Protein AF-A0A645BDQ1-F1 (afdb_monomer_lite)

Structure (mmCIF, N/CA/C/O backbone):
data_AF-A0A645BDQ1-F1
#
_entry.id   AF-A0A645BDQ1-F1
#
loop_
_atom_site.group_PDB
_atom_site.id
_atom_site.type_symbol
_atom_site.label_atom_id
_atom_site.label_alt_id
_atom_site.label_comp_id
_atom_site.label_asym_id
_atom_site.label_entity_id
_atom_site.label_seq_id
_atom_site.pdbx_PDB_ins_code
_atom_site.Cartn_x
_atom_site.Cartn_y
_atom_site.Cartn_z
_atom_site.occupancy
_atom_site.B_iso_or_equiv
_atom_site.auth_seq_id
_atom_site.auth_comp_id
_atom_site.auth_asym_id
_atom_site.auth_atom_id
_atom_site.pdbx_PDB_model_num
ATOM 1 N N . MET A 1 1 ? 24.424 -14.926 -25.092 1.00 36.06 1 MET A N 1
ATOM 2 C CA . MET A 1 1 ? 23.356 -15.571 -24.292 1.00 36.06 1 MET A CA 1
ATOM 3 C C . MET A 1 1 ? 23.686 -15.455 -22.803 1.00 36.06 1 MET A C 1
ATOM 5 O O . MET A 1 1 ? 23.973 -16.454 -22.163 1.00 36.06 1 MET A O 1
ATOM 9 N N . ALA A 1 2 ? 23.713 -14.235 -22.259 1.00 37.28 2 ALA A N 1
ATOM 10 C CA . ALA A 1 2 ? 24.110 -13.986 -20.867 1.00 37.28 2 ALA A CA 1
ATOM 11 C C . ALA A 1 2 ? 23.286 -12.859 -20.216 1.00 37.28 2 ALA A C 1
ATOM 13 O O . ALA A 1 2 ? 23.773 -12.192 -19.316 1.00 37.28 2 ALA A O 1
ATOM 14 N N . ASP A 1 3 ? 22.048 -12.650 -20.678 1.00 45.91 3 ASP A N 1
ATOM 15 C CA . ASP A 1 3 ? 21.181 -11.562 -20.193 1.00 45.91 3 ASP A CA 1
ATOM 16 C C . ASP A 1 3 ? 19.914 -12.070 -19.472 1.00 45.91 3 ASP A C 1
ATOM 18 O O . ASP A 1 3 ? 19.044 -11.306 -19.084 1.00 45.91 3 ASP A O 1
ATOM 22 N N . GLN A 1 4 ? 19.790 -13.389 -19.267 1.00 45.75 4 GLN A N 1
ATOM 23 C CA . GLN A 1 4 ? 18.634 -13.995 -18.582 1.00 45.75 4 GLN A CA 1
ATOM 24 C C . GLN A 1 4 ? 18.805 -14.129 -17.060 1.00 45.75 4 GLN A C 1
ATOM 26 O O . GLN A 1 4 ? 17.843 -14.445 -16.367 1.00 45.75 4 GLN A O 1
ATOM 31 N N . TYR A 1 5 ? 20.004 -13.875 -16.525 1.00 45.41 5 TYR A N 1
ATOM 32 C CA . TYR A 1 5 ? 20.296 -14.021 -15.092 1.00 45.41 5 TYR A CA 1
ATOM 33 C C . TYR A 1 5 ? 20.268 -12.704 -14.297 1.00 45.41 5 TYR A C 1
ATOM 35 O O . TYR A 1 5 ? 20.440 -12.738 -13.082 1.00 45.41 5 TYR A O 1
ATOM 43 N N . SER A 1 6 ? 19.993 -11.560 -14.934 1.00 46.62 6 SER A N 1
ATOM 44 C CA . SER A 1 6 ? 19.776 -10.265 -14.261 1.00 46.62 6 SER A CA 1
ATOM 45 C C . SER A 1 6 ? 18.307 -10.019 -13.879 1.00 46.62 6 SER A C 1
ATOM 47 O O . SER A 1 6 ? 17.949 -8.926 -13.448 1.00 46.62 6 SER A O 1
ATOM 49 N N . SER A 1 7 ? 17.436 -11.028 -13.999 1.00 57.31 7 SER A N 1
ATOM 50 C CA . SER A 1 7 ? 16.062 -10.948 -13.499 1.00 57.31 7 SER A CA 1
ATOM 51 C C . SER A 1 7 ? 16.071 -11.100 -11.978 1.00 57.31 7 SER A C 1
ATOM 53 O O . SER A 1 7 ? 16.112 -12.202 -11.429 1.00 57.31 7 SER A O 1
ATOM 55 N N . THR A 1 8 ? 15.992 -9.978 -11.266 1.00 61.00 8 THR A N 1
ATOM 56 C CA . THR A 1 8 ? 15.777 -9.938 -9.811 1.00 61.00 8 THR A CA 1
ATOM 57 C C . THR A 1 8 ? 14.454 -10.619 -9.407 1.00 61.00 8 THR A C 1
ATOM 59 O O . THR A 1 8 ? 14.230 -10.872 -8.220 1.00 61.00 8 THR A O 1
ATOM 62 N N . ALA A 1 9 ? 13.569 -10.927 -10.363 1.00 67.81 9 ALA A N 1
ATOM 63 C CA . ALA A 1 9 ? 12.314 -11.637 -10.136 1.00 67.81 9 ALA A CA 1
ATOM 64 C C . ALA A 1 9 ? 12.531 -13.129 -9.831 1.00 67.81 9 ALA A C 1
ATOM 66 O O . ALA A 1 9 ? 11.910 -13.658 -8.906 1.00 67.81 9 ALA A O 1
ATOM 67 N N . LEU A 1 10 ? 13.455 -13.798 -10.532 1.00 68.50 10 LEU A N 1
ATOM 68 C CA . LEU A 1 10 ? 13.680 -15.245 -10.398 1.00 68.50 10 LEU A CA 1
ATOM 69 C C . LEU A 1 10 ? 14.183 -15.664 -8.999 1.00 68.50 10 LEU A C 1
ATOM 71 O O . LEU A 1 10 ? 13.583 -16.569 -8.407 1.00 68.50 10 LEU A O 1
ATOM 75 N N . PRO A 1 11 ? 15.205 -15.015 -8.397 1.00 71.19 11 PRO A N 1
ATOM 76 C CA . PRO A 1 11 ? 15.623 -15.327 -7.029 1.00 71.19 11 PRO A CA 1
ATOM 77 C C . PRO A 1 11 ? 14.507 -15.106 -6.000 1.00 71.19 11 PRO A C 1
ATOM 79 O O . PRO A 1 11 ? 14.362 -15.893 -5.064 1.00 71.19 11 PRO A O 1
ATOM 82 N N . ARG A 1 12 ? 13.679 -14.068 -6.189 1.00 71.94 12 ARG A N 1
ATOM 83 C CA . ARG A 1 12 ? 12.546 -13.753 -5.303 1.00 71.94 12 ARG A CA 1
ATOM 84 C C . ARG A 1 12 ? 11.445 -14.807 -5.393 1.00 71.94 12 ARG A C 1
ATOM 86 O O . ARG A 1 12 ? 10.970 -15.283 -4.363 1.00 71.94 12 ARG A O 1
ATOM 93 N N . GLN A 1 13 ? 11.077 -15.222 -6.604 1.00 68.38 13 GLN A N 1
ATOM 94 C CA . GLN A 1 13 ? 10.097 -16.287 -6.814 1.00 68.38 13 GLN A CA 1
ATOM 95 C C . GLN A 1 13 ? 10.580 -17.617 -6.223 1.00 68.38 13 GLN A C 1
ATOM 97 O O . GLN A 1 13 ? 9.813 -18.324 -5.567 1.00 68.38 13 GLN A O 1
ATOM 102 N N . HIS A 1 14 ? 11.864 -17.931 -6.396 1.00 74.31 14 HIS A N 1
ATOM 103 C CA . HIS A 1 14 ? 12.471 -19.126 -5.822 1.00 74.31 14 HIS A CA 1
ATOM 104 C C . HIS A 1 14 ? 12.406 -19.132 -4.289 1.00 74.31 14 HIS A C 1
ATOM 106 O O . HIS A 1 14 ? 12.034 -20.144 -3.692 1.00 74.31 14 HIS A O 1
ATOM 112 N N . LEU A 1 15 ? 12.718 -17.999 -3.653 1.00 74.19 15 LEU A N 1
ATOM 113 C CA . LEU A 1 15 ? 12.680 -17.861 -2.199 1.00 74.19 15 LEU A CA 1
ATOM 114 C C . LEU A 1 15 ? 11.253 -18.017 -1.647 1.00 74.19 15 LEU A C 1
ATOM 116 O O . LEU A 1 15 ? 11.058 -18.775 -0.700 1.00 74.19 15 LEU A O 1
ATOM 120 N N . ARG A 1 16 ? 10.249 -17.403 -2.292 1.00 74.75 16 ARG A N 1
ATOM 121 C CA . ARG A 1 16 ? 8.819 -17.588 -1.956 1.00 74.75 16 ARG A CA 1
ATOM 122 C C . ARG A 1 16 ? 8.346 -19.033 -2.094 1.00 74.75 16 ARG A C 1
ATOM 124 O O . ARG A 1 16 ? 7.482 -19.480 -1.346 1.00 74.75 16 ARG A O 1
ATOM 131 N N . SER A 1 17 ? 8.874 -19.771 -3.071 1.00 71.56 17 SER A N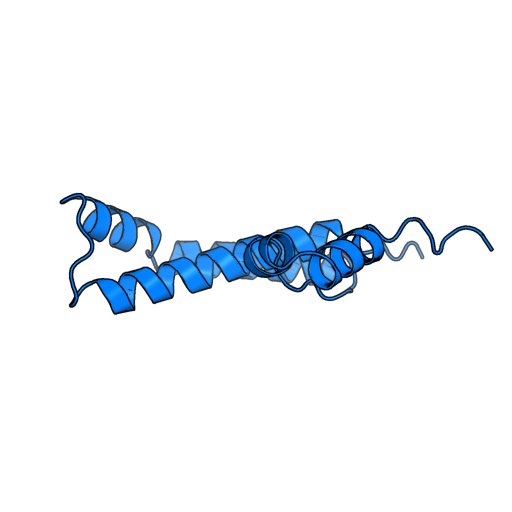 1
ATOM 132 C CA . SER A 1 17 ? 8.494 -21.171 -3.277 1.00 71.56 17 SER A CA 1
ATOM 133 C C . SER A 1 17 ? 9.070 -22.096 -2.208 1.00 71.56 17 SER A C 1
ATOM 135 O O . SER A 1 17 ? 8.456 -23.118 -1.915 1.00 71.56 17 SER A O 1
ATOM 137 N N . LYS A 1 18 ? 10.251 -21.774 -1.668 1.00 79.69 18 LYS A N 1
ATOM 138 C CA . LYS A 1 18 ? 10.996 -22.646 -0.748 1.00 79.69 18 LYS A CA 1
ATOM 139 C C . LYS A 1 18 ? 10.809 -22.325 0.732 1.00 79.69 18 LYS A C 1
ATOM 141 O O . LYS A 1 18 ? 11.235 -23.122 1.561 1.00 79.69 18 LYS A O 1
ATOM 146 N N . SER A 1 19 ? 10.220 -21.182 1.065 1.00 77.25 19 SER A N 1
ATOM 147 C CA . SER A 1 19 ? 10.021 -20.747 2.445 1.00 77.25 19 SER A CA 1
ATOM 148 C C . SER A 1 19 ? 8.617 -20.191 2.628 1.00 77.25 19 SER A C 1
ATOM 150 O O . SER A 1 19 ? 8.231 -19.249 1.937 1.00 77.25 19 SER A O 1
ATOM 152 N N . ASP A 1 20 ? 7.874 -20.752 3.582 1.00 72.38 20 ASP A N 1
ATOM 153 C CA . ASP A 1 20 ? 6.541 -20.259 3.938 1.00 72.38 20 ASP A CA 1
ATOM 154 C C . ASP A 1 20 ? 6.621 -18.840 4.524 1.00 72.38 20 ASP A C 1
ATOM 156 O O . ASP A 1 20 ? 5.865 -17.968 4.113 1.00 72.38 20 ASP A O 1
ATOM 160 N N . LEU A 1 21 ? 7.649 -18.540 5.332 1.00 74.19 21 LEU A N 1
ATOM 161 C CA . LEU A 1 21 ? 7.911 -17.174 5.811 1.00 74.19 21 LEU A CA 1
ATOM 162 C C . LEU A 1 21 ? 8.157 -16.188 4.662 1.00 74.19 21 LEU A C 1
ATOM 164 O O . LEU A 1 21 ? 7.727 -15.039 4.709 1.00 74.19 21 LEU A O 1
ATOM 168 N N . ALA A 1 22 ? 8.861 -16.620 3.613 1.00 66.62 22 ALA A N 1
ATOM 169 C CA . ALA A 1 22 ? 9.096 -15.770 2.452 1.00 66.62 22 ALA A CA 1
ATOM 170 C C . ALA A 1 22 ? 7.832 -15.598 1.602 1.00 66.62 22 ALA A C 1
ATOM 172 O O . ALA A 1 22 ? 7.663 -14.547 0.988 1.00 66.62 22 ALA A O 1
ATOM 173 N N . ARG A 1 23 ? 6.954 -16.607 1.550 1.00 71.50 23 ARG A N 1
ATOM 174 C CA . ARG A 1 23 ? 5.663 -16.524 0.857 1.00 71.50 23 ARG A CA 1
ATOM 175 C C . ARG A 1 23 ? 4.754 -15.478 1.494 1.00 71.50 23 ARG A C 1
ATOM 177 O O . ARG A 1 23 ? 4.113 -14.747 0.739 1.00 71.50 23 ARG A O 1
ATOM 184 N N . ASP A 1 24 ? 4.757 -15.412 2.823 1.00 74.00 24 ASP A N 1
ATOM 185 C CA . ASP A 1 24 ? 3.927 -14.496 3.607 1.00 74.00 24 ASP A CA 1
ATOM 186 C C . ASP A 1 24 ? 4.457 -13.055 3.570 1.00 74.00 24 ASP A C 1
ATOM 188 O O . ASP A 1 24 ? 3.677 -12.111 3.521 1.00 74.00 24 ASP A O 1
ATOM 192 N N . LEU A 1 25 ? 5.782 -12.866 3.547 1.00 75.00 25 LEU A N 1
ATOM 193 C CA . LEU A 1 25 ? 6.394 -11.531 3.569 1.00 75.00 25 LEU A CA 1
ATOM 194 C C . LEU A 1 25 ? 6.593 -10.904 2.185 1.00 75.00 25 LEU A C 1
ATOM 196 O O . LEU A 1 25 ? 6.572 -9.681 2.052 1.00 75.00 25 LEU A O 1
ATOM 200 N N . LEU A 1 26 ? 6.862 -11.708 1.152 1.00 77.81 26 LEU A N 1
ATOM 201 C CA . LEU A 1 26 ? 7.145 -11.188 -0.184 1.00 77.81 26 LEU A CA 1
ATOM 202 C C . LEU A 1 26 ? 5.876 -11.217 -1.039 1.00 77.81 26 LEU A C 1
ATOM 204 O O . LEU A 1 26 ? 5.298 -12.293 -1.233 1.00 77.81 26 LEU A O 1
ATOM 208 N N . PRO A 1 27 ? 5.475 -10.087 -1.641 1.00 78.62 27 PRO A N 1
ATOM 209 C CA . PRO A 1 27 ? 4.340 -10.076 -2.545 1.00 78.62 27 PRO A CA 1
ATOM 210 C C . PRO A 1 27 ? 4.659 -10.843 -3.831 1.00 78.62 27 PRO A C 1
ATOM 212 O O . PRO A 1 27 ? 5.807 -10.963 -4.265 1.00 78.62 27 PRO A O 1
ATOM 215 N N . GLU A 1 28 ? 3.619 -11.361 -4.477 1.00 78.19 28 GLU A N 1
ATOM 216 C CA . GLU A 1 28 ? 3.747 -11.927 -5.817 1.00 78.19 28 GLU A CA 1
ATOM 217 C C . GLU A 1 28 ? 3.941 -10.801 -6.837 1.00 78.19 28 GLU A C 1
ATOM 219 O O . GLU A 1 28 ? 3.039 -9.986 -7.041 1.00 78.19 28 GLU A O 1
ATOM 224 N N . VAL A 1 29 ? 5.110 -10.764 -7.472 1.00 79.81 29 VAL A N 1
ATOM 225 C CA . VAL A 1 29 ? 5.512 -9.718 -8.418 1.00 79.81 29 VAL A CA 1
ATOM 226 C C . VAL A 1 29 ? 5.318 -10.211 -9.847 1.00 79.81 29 VAL A C 1
ATOM 228 O O . VAL A 1 29 ? 5.773 -11.302 -10.186 1.00 79.81 29 VAL A O 1
ATOM 231 N N . LYS A 1 30 ? 4.668 -9.406 -10.693 1.00 76.44 30 LYS A N 1
ATOM 232 C CA . LYS A 1 30 ? 4.547 -9.679 -12.131 1.00 76.44 30 LYS A CA 1
ATOM 233 C C . LYS A 1 30 ? 5.647 -8.946 -12.896 1.00 76.44 30 LYS A C 1
ATOM 235 O O . LYS A 1 30 ? 5.906 -7.780 -12.612 1.00 76.44 30 LYS A O 1
ATOM 240 N N . GLU A 1 31 ? 6.257 -9.608 -13.877 1.00 75.62 31 GLU A N 1
ATOM 241 C CA . GLU A 1 31 ? 7.147 -8.929 -14.824 1.00 75.62 31 GLU A CA 1
ATOM 242 C C . GLU A 1 31 ? 6.319 -8.043 -15.769 1.00 75.62 31 GLU A C 1
ATOM 244 O O . GLU A 1 31 ? 5.276 -8.457 -16.282 1.00 75.62 31 GLU A O 1
ATOM 249 N N . MET A 1 32 ? 6.759 -6.799 -15.948 1.00 82.81 32 MET A N 1
ATOM 250 C CA . MET A 1 32 ? 6.171 -5.815 -16.857 1.00 82.81 32 MET A CA 1
ATOM 251 C C . MET A 1 32 ? 7.225 -4.772 -17.240 1.00 82.81 32 MET A C 1
ATOM 253 O O . MET A 1 32 ? 8.272 -4.685 -16.593 1.00 82.81 32 MET A O 1
ATOM 257 N N . ASP A 1 33 ? 6.935 -3.966 -18.258 1.00 84.62 33 ASP A N 1
ATOM 258 C CA . ASP A 1 33 ? 7.835 -2.899 -18.700 1.00 84.62 33 ASP A CA 1
ATOM 259 C C . ASP A 1 33 ? 7.945 -1.789 -17.647 1.00 84.62 33 ASP A C 1
ATOM 261 O O . ASP A 1 33 ? 6.955 -1.436 -16.990 1.00 84.62 33 ASP A O 1
ATOM 265 N N . LEU A 1 34 ? 9.140 -1.200 -17.513 1.00 82.56 34 LEU A N 1
ATOM 266 C CA . LEU A 1 34 ? 9.411 -0.158 -16.518 1.00 82.56 34 LEU A CA 1
ATOM 267 C C . LEU A 1 34 ? 8.395 1.000 -16.545 1.00 82.56 34 LEU A C 1
ATOM 269 O O . LEU A 1 34 ? 7.884 1.339 -15.473 1.00 82.56 34 LEU A O 1
ATOM 273 N N . PRO A 1 35 ? 8.008 1.572 -17.706 1.00 85.38 35 PRO A N 1
ATOM 274 C CA . PRO A 1 35 ? 7.029 2.659 -17.734 1.00 85.38 35 PRO A CA 1
ATOM 275 C C . PRO A 1 35 ? 5.671 2.257 -17.141 1.00 85.38 35 PRO A C 1
ATOM 277 O O . PRO A 1 35 ? 5.044 3.040 -16.427 1.00 85.38 35 PRO A O 1
ATOM 280 N N . VAL A 1 36 ? 5.228 1.019 -17.382 1.00 85.81 36 VAL A N 1
ATOM 281 C CA . VAL A 1 36 ? 3.955 0.496 -16.866 1.00 85.81 36 VAL A CA 1
ATOM 282 C C . VAL A 1 36 ? 4.033 0.270 -15.357 1.00 85.81 36 VAL A C 1
ATOM 284 O O . VAL A 1 36 ? 3.100 0.629 -14.635 1.00 85.81 36 VAL A O 1
ATOM 287 N N . ALA A 1 37 ? 5.145 -0.285 -14.868 1.00 86.50 37 ALA A N 1
ATOM 288 C CA . ALA A 1 37 ? 5.369 -0.492 -13.439 1.00 86.50 37 ALA A CA 1
ATOM 289 C C . ALA A 1 37 ? 5.387 0.840 -12.671 1.00 86.50 37 ALA A C 1
ATOM 291 O O . ALA A 1 37 ? 4.714 0.977 -11.648 1.00 86.50 37 ALA A O 1
ATOM 292 N N . VAL A 1 38 ? 6.098 1.845 -13.196 1.00 87.38 38 VAL A N 1
ATOM 293 C CA . VAL A 1 38 ? 6.188 3.179 -12.585 1.00 87.38 38 VAL A CA 1
ATOM 294 C C . VAL A 1 38 ? 4.821 3.858 -12.564 1.00 87.38 38 VAL A C 1
ATOM 296 O O . VAL A 1 38 ? 4.410 4.355 -11.517 1.00 87.38 38 VAL A O 1
ATOM 299 N N . MET A 1 39 ? 4.068 3.821 -13.668 1.00 88.44 39 MET A N 1
ATOM 300 C CA . MET A 1 39 ? 2.717 4.397 -13.714 1.00 88.44 39 MET A CA 1
ATOM 301 C C . MET A 1 39 ? 1.766 3.729 -12.717 1.00 88.44 39 MET A C 1
ATOM 303 O O . MET A 1 39 ? 0.984 4.416 -12.060 1.00 88.44 39 MET A O 1
ATOM 307 N N . ARG A 1 40 ? 1.853 2.403 -12.544 1.00 88.94 40 ARG A N 1
ATOM 308 C CA . ARG A 1 40 ? 1.068 1.681 -11.529 1.00 88.94 40 ARG A CA 1
ATOM 309 C C . ARG A 1 40 ? 1.428 2.101 -10.111 1.00 88.94 40 ARG A C 1
ATOM 311 O O . ARG A 1 40 ? 0.521 2.345 -9.317 1.00 88.94 40 ARG A O 1
ATOM 318 N N . LEU A 1 41 ? 2.720 2.210 -9.800 1.00 90.50 41 LEU A N 1
ATOM 319 C CA . LEU A 1 41 ? 3.178 2.669 -8.490 1.00 90.50 41 LEU A CA 1
ATOM 320 C C . LEU A 1 41 ? 2.666 4.084 -8.197 1.00 90.50 41 LEU A C 1
ATOM 322 O O . LEU A 1 41 ? 2.048 4.315 -7.161 1.00 90.50 41 LEU A O 1
ATOM 326 N N . VAL A 1 42 ? 2.863 5.009 -9.137 1.00 90.06 42 VAL A N 1
ATOM 327 C CA . VAL A 1 42 ? 2.439 6.407 -9.003 1.00 90.06 42 VAL A CA 1
ATOM 328 C C . VAL A 1 42 ? 0.921 6.510 -8.840 1.00 90.06 42 VAL A C 1
ATOM 330 O O . VAL A 1 42 ? 0.450 7.174 -7.919 1.00 90.06 42 VAL A O 1
ATOM 333 N N . SER A 1 43 ? 0.144 5.800 -9.663 1.00 87.88 43 SER A N 1
ATOM 334 C CA . SER A 1 43 ? -1.319 5.784 -9.559 1.00 87.88 43 SER A CA 1
ATOM 335 C C . SER A 1 43 ? -1.803 5.299 -8.192 1.00 87.88 43 SER A C 1
ATOM 337 O O . SER A 1 43 ? -2.756 5.861 -7.658 1.00 87.88 43 SER A O 1
ATOM 339 N N . ARG A 1 44 ? -1.169 4.270 -7.615 1.00 87.62 44 ARG A N 1
ATOM 340 C CA . ARG A 1 44 ? -1.542 3.752 -6.290 1.00 87.62 44 ARG A CA 1
ATOM 341 C C . ARG A 1 44 ? -1.195 4.724 -5.168 1.00 87.62 44 ARG A C 1
ATOM 343 O O . ARG A 1 44 ? -1.992 4.884 -4.252 1.00 87.62 44 ARG A O 1
ATOM 350 N N . ILE A 1 45 ? -0.047 5.396 -5.253 1.00 88.38 45 ILE A N 1
ATOM 351 C CA . ILE A 1 45 ? 0.344 6.426 -4.279 1.00 88.38 45 ILE A CA 1
ATOM 352 C C . ILE A 1 45 ? -0.679 7.567 -4.272 1.00 88.38 45 ILE A C 1
ATOM 354 O O . ILE A 1 45 ? -1.122 7.977 -3.201 1.00 88.38 45 ILE A O 1
ATOM 358 N N . TYR A 1 46 ? -1.100 8.043 -5.449 1.00 87.00 46 TYR A N 1
ATOM 359 C CA . TYR A 1 46 ? -2.124 9.087 -5.537 1.00 87.00 46 TYR A CA 1
ATOM 360 C C . TYR A 1 46 ? -3.481 8.622 -5.010 1.00 87.00 46 TYR A C 1
ATOM 362 O O . TYR A 1 46 ? -4.086 9.332 -4.216 1.00 87.00 46 TYR A O 1
ATOM 370 N N . GLN A 1 47 ? -3.933 7.415 -5.368 1.00 84.62 47 GLN A N 1
ATOM 371 C CA . GLN A 1 47 ? -5.183 6.858 -4.837 1.00 84.62 47 GLN A CA 1
ATOM 372 C C . GLN A 1 47 ? -5.164 6.739 -3.309 1.00 84.62 47 GLN A C 1
ATOM 374 O O . GLN A 1 47 ? -6.154 7.070 -2.656 1.00 84.62 47 GLN A O 1
ATOM 379 N N . PHE A 1 48 ? -4.038 6.319 -2.732 1.00 81.81 48 PHE A N 1
ATOM 380 C CA . PHE A 1 48 ? -3.872 6.227 -1.285 1.00 81.81 48 PHE A CA 1
ATOM 381 C C . PHE A 1 48 ? -3.934 7.605 -0.609 1.00 81.81 48 PHE A C 1
ATOM 383 O O . PHE A 1 48 ? -4.641 7.779 0.386 1.00 81.81 48 PHE A O 1
ATOM 390 N N . ALA A 1 49 ? -3.246 8.601 -1.178 1.00 80.00 49 ALA A N 1
ATOM 391 C CA . ALA A 1 49 ? -3.243 9.972 -0.672 1.00 80.00 49 ALA A CA 1
ATOM 392 C C . ALA A 1 49 ? -4.623 10.651 -0.788 1.00 80.00 49 ALA A C 1
ATOM 394 O O . ALA A 1 49 ? -5.085 11.286 0.164 1.00 80.00 49 ALA A O 1
ATOM 395 N N . ASP A 1 50 ? -5.309 10.487 -1.922 1.00 78.81 50 ASP A N 1
ATOM 396 C CA . ASP A 1 50 ? -6.626 11.087 -2.174 1.00 78.81 50 ASP A CA 1
ATOM 397 C C . ASP A 1 50 ? -7.718 10.489 -1.283 1.00 78.81 50 ASP A C 1
ATOM 399 O O . ASP A 1 50 ? -8.630 11.196 -0.842 1.00 78.81 50 ASP A O 1
ATOM 403 N N . SER A 1 51 ? -7.603 9.203 -0.946 1.00 73.06 51 SER A N 1
ATOM 404 C CA . SER A 1 51 ? -8.583 8.495 -0.115 1.00 73.06 51 SER A CA 1
ATOM 405 C C . SER A 1 51 ? -8.554 8.919 1.362 1.00 73.06 51 SER A C 1
ATOM 407 O O . SER A 1 51 ? -9.410 8.493 2.141 1.00 73.06 51 SER A O 1
ATOM 409 N N . ARG A 1 52 ? -7.604 9.780 1.769 1.00 72.81 52 ARG A N 1
ATOM 410 C CA . ARG A 1 52 ? -7.377 10.212 3.165 1.00 72.81 52 ARG A CA 1
ATOM 411 C C . ARG A 1 52 ? -7.252 9.042 4.153 1.00 72.81 52 ARG A C 1
ATOM 413 O O . ARG A 1 52 ? -7.590 9.176 5.335 1.00 7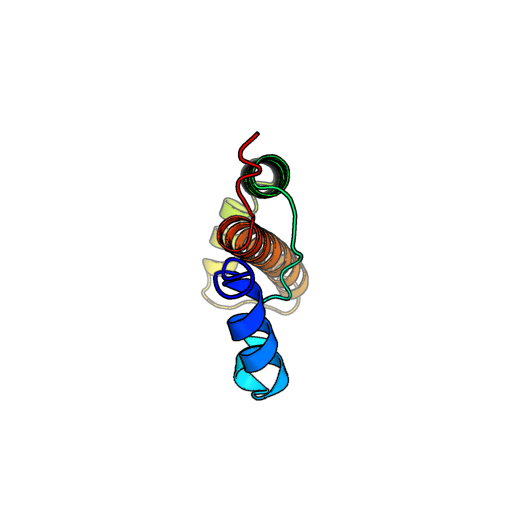2.81 52 ARG A O 1
ATOM 420 N N . LEU A 1 53 ? -6.815 7.884 3.658 1.00 65.62 53 LEU A N 1
ATOM 421 C CA . LEU A 1 53 ? -6.637 6.671 4.456 1.00 65.62 53 LEU A CA 1
ATOM 422 C C . LEU A 1 53 ? -5.539 6.874 5.500 1.00 65.62 53 L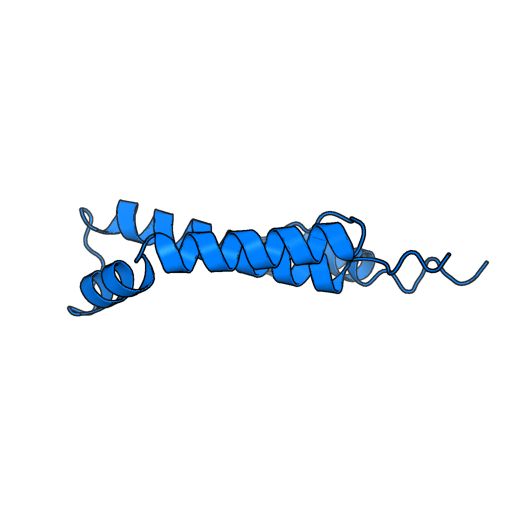EU A C 1
ATOM 424 O O . LEU A 1 53 ? -5.639 6.336 6.593 1.00 65.62 53 LEU A O 1
ATOM 428 N N . ASP A 1 54 ? -4.568 7.743 5.212 1.00 67.69 54 ASP A N 1
ATOM 429 C CA . ASP A 1 54 ? -3.573 8.252 6.156 1.00 67.69 54 ASP A CA 1
ATOM 430 C C . ASP A 1 54 ? -4.214 8.849 7.422 1.00 67.69 54 ASP A C 1
ATOM 432 O O . ASP A 1 54 ? -3.843 8.499 8.540 1.00 67.69 54 ASP A O 1
ATOM 436 N N . ARG A 1 55 ? -5.234 9.701 7.273 1.00 69.44 55 ARG A N 1
ATOM 437 C CA . ARG A 1 55 ? -5.940 10.323 8.405 1.00 69.44 55 ARG A CA 1
ATOM 438 C C . ARG A 1 55 ? -6.859 9.359 9.141 1.00 69.44 55 ARG A C 1
ATOM 440 O O . ARG A 1 55 ? -7.020 9.498 10.349 1.00 69.44 55 ARG A O 1
ATOM 447 N N . ARG A 1 56 ? -7.467 8.408 8.431 1.00 70.06 56 ARG A N 1
ATOM 448 C CA . ARG A 1 56 ? -8.294 7.352 9.039 1.00 70.06 56 ARG A CA 1
ATOM 449 C C . ARG A 1 56 ? -7.439 6.377 9.840 1.00 70.06 56 ARG A C 1
ATOM 451 O O . ARG A 1 56 ? -7.781 6.087 10.978 1.00 70.06 56 ARG A O 1
ATOM 458 N N . LEU A 1 57 ? -6.283 5.982 9.306 1.00 71.88 57 LEU A N 1
ATOM 459 C CA . LEU A 1 57 ? -5.316 5.137 10.000 1.00 71.88 57 LEU A CA 1
ATOM 460 C C . LEU A 1 57 ? -4.773 5.822 11.258 1.00 71.88 57 LEU A C 1
ATOM 462 O O . LEU A 1 57 ? -4.700 5.191 12.305 1.00 71.88 57 LEU A O 1
ATOM 466 N N . LEU A 1 58 ? -4.451 7.119 11.186 1.00 75.62 58 LEU A N 1
ATOM 467 C CA . LEU A 1 58 ? -4.040 7.894 12.362 1.00 75.62 58 LEU A CA 1
ATOM 468 C C . LEU A 1 58 ? -5.130 7.956 13.438 1.00 75.62 58 LEU A C 1
ATOM 470 O O . LEU A 1 58 ? -4.802 7.940 14.618 1.00 75.62 58 LEU A O 1
ATOM 474 N N . LYS A 1 59 ? -6.404 8.011 13.035 1.00 73.38 59 LYS A N 1
ATOM 475 C CA . LYS A 1 59 ? -7.544 8.032 13.955 1.00 73.38 59 LYS A CA 1
ATOM 476 C C . LYS A 1 59 ? -7.793 6.667 14.607 1.00 73.38 59 LYS A C 1
ATOM 478 O O . LYS A 1 59 ? -7.990 6.623 15.811 1.00 73.38 59 LYS A O 1
ATOM 483 N N . ILE A 1 60 ? -7.722 5.578 13.837 1.00 75.75 60 ILE A N 1
ATOM 484 C CA . ILE A 1 60 ? -7.804 4.198 14.358 1.00 75.75 60 ILE A CA 1
ATOM 485 C C . ILE A 1 60 ? -6.616 3.900 15.287 1.00 75.75 60 ILE A C 1
ATOM 487 O O . ILE A 1 60 ? -6.736 3.184 16.268 1.00 75.75 60 ILE A O 1
ATOM 491 N N . ALA A 1 61 ? -5.435 4.451 15.001 1.00 74.19 61 ALA A N 1
ATOM 492 C CA . ALA A 1 61 ? -4.252 4.237 15.830 1.00 74.19 61 ALA A CA 1
ATOM 493 C C . ALA A 1 61 ? -4.215 5.103 17.107 1.00 74.19 61 ALA A C 1
ATOM 495 O O . ALA A 1 61 ? -3.326 4.900 17.936 1.00 74.19 61 ALA A O 1
ATOM 496 N N . GLU A 1 62 ? -5.123 6.074 17.268 1.00 78.00 62 GLU A N 1
ATOM 497 C CA . GLU A 1 62 ? -5.073 7.088 18.333 1.00 78.00 62 GLU A CA 1
ATOM 498 C C . GLU A 1 62 ? -5.264 6.488 19.736 1.00 78.00 62 GLU A C 1
ATOM 500 O O . GLU A 1 62 ? -4.622 6.927 20.691 1.00 78.00 62 GLU A O 1
ATOM 505 N N . ASP A 1 63 ? -6.093 5.453 19.864 1.00 75.06 63 ASP A N 1
ATOM 506 C CA . ASP A 1 63 ? -6.341 4.741 21.123 1.00 75.06 63 ASP A CA 1
ATOM 507 C C . ASP A 1 63 ? -5.403 3.532 21.343 1.00 75.06 63 ASP A C 1
ATOM 509 O O . ASP A 1 63 ? -5.403 2.904 22.409 1.00 75.06 63 ASP A O 1
ATOM 513 N N . GLY A 1 64 ? -4.573 3.222 20.339 1.00 74.44 64 GLY A N 1
ATOM 514 C CA . GLY A 1 64 ? -3.626 2.112 20.329 1.00 74.44 64 GLY A CA 1
ATOM 515 C C . GLY A 1 64 ? -4.255 0.714 20.271 1.00 74.44 64 GLY A C 1
ATOM 516 O O . GLY A 1 64 ? -3.537 -0.263 20.510 1.00 74.44 64 GLY A O 1
ATOM 517 N N . ARG A 1 65 ? -5.559 0.571 19.990 1.00 79.25 65 ARG A N 1
ATOM 518 C CA . ARG A 1 65 ? -6.254 -0.725 19.936 1.00 79.25 65 ARG A CA 1
ATOM 519 C C . ARG A 1 65 ? -7.263 -0.764 18.793 1.00 79.25 65 ARG A C 1
ATOM 521 O O . ARG A 1 65 ? -8.322 -0.184 18.888 1.00 79.25 65 ARG A O 1
ATOM 528 N N . ILE A 1 66 ? -7.000 -1.608 17.800 1.00 81.31 66 ILE A N 1
ATOM 529 C CA . ILE A 1 66 ? -7.966 -1.869 16.725 1.00 81.31 66 ILE A CA 1
ATOM 530 C C . ILE A 1 66 ? -9.102 -2.742 17.273 1.00 81.31 66 ILE A C 1
ATOM 532 O O . ILE A 1 66 ? -8.867 -3.912 17.609 1.00 81.31 66 ILE A O 1
ATOM 536 N N . ASP A 1 67 ? -10.312 -2.197 17.364 1.00 82.50 67 ASP A N 1
ATOM 537 C CA . ASP A 1 67 ? -11.502 -2.944 17.787 1.00 82.50 67 ASP A CA 1
ATOM 538 C C . ASP A 1 67 ? -12.177 -3.723 16.632 1.00 82.50 67 ASP A C 1
ATOM 540 O O . ASP A 1 67 ? -11.771 -3.639 15.472 1.00 82.50 67 ASP A O 1
ATOM 544 N N . GLU A 1 68 ? -13.197 -4.541 16.932 1.00 81.75 68 GLU A N 1
ATOM 545 C CA . GLU A 1 68 ? -13.905 -5.349 15.918 1.00 81.75 68 GLU A CA 1
ATOM 546 C C . GLU A 1 68 ? -14.656 -4.503 14.873 1.00 81.75 68 GLU A C 1
ATOM 548 O O . GLU A 1 68 ? -14.905 -4.978 13.763 1.00 81.75 68 GLU A O 1
ATOM 553 N N . THR A 1 69 ? -15.010 -3.259 15.202 1.00 81.44 69 THR A N 1
ATOM 554 C CA . THR A 1 69 ? -15.695 -2.330 14.295 1.00 81.44 69 THR A CA 1
ATOM 555 C C . THR A 1 69 ? -14.722 -1.603 13.371 1.00 81.44 69 THR A C 1
ATOM 557 O O . THR A 1 69 ? -15.048 -1.355 12.210 1.00 81.44 69 THR A O 1
ATOM 560 N N . GLU A 1 70 ? -13.509 -1.338 13.847 1.00 81.56 70 GLU A N 1
ATOM 561 C CA . GLU A 1 70 ? -12.421 -0.707 13.099 1.00 81.56 70 GLU A CA 1
ATOM 562 C C . GLU A 1 70 ? -11.618 -1.707 12.272 1.00 81.56 70 GLU A C 1
ATOM 564 O O . GLU A 1 70 ? -11.043 -1.345 11.244 1.00 81.56 70 GLU A O 1
ATOM 569 N N . ARG A 1 71 ? -11.602 -2.981 12.679 1.00 83.19 71 ARG A N 1
ATOM 570 C CA . ARG A 1 71 ? -10.894 -4.061 11.989 1.00 83.19 71 ARG A CA 1
ATOM 571 C C . ARG A 1 71 ? -11.118 -4.100 10.472 1.00 83.19 71 ARG A C 1
ATOM 573 O O . ARG A 1 71 ? -10.117 -4.136 9.759 1.00 83.19 71 ARG A O 1
ATOM 580 N N . PRO A 1 72 ? -12.357 -4.058 9.943 1.00 84.62 72 PRO A N 1
ATOM 581 C CA . PRO A 1 72 ? -12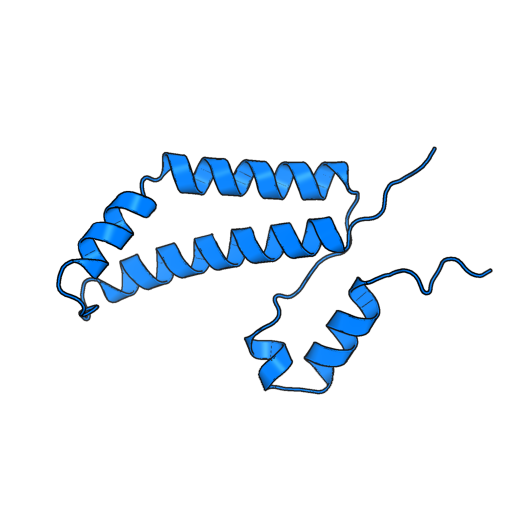.571 -4.073 8.496 1.00 84.62 72 PRO A CA 1
ATOM 582 C C . PRO A 1 72 ? -12.017 -2.828 7.788 1.00 84.62 72 PRO A C 1
ATOM 584 O O . PRO A 1 72 ? -11.563 -2.927 6.650 1.00 84.62 72 PRO A O 1
ATOM 587 N N . GLU A 1 73 ? -12.039 -1.662 8.439 1.00 82.62 73 GLU A N 1
ATOM 588 C CA . GLU A 1 73 ? -11.459 -0.438 7.878 1.00 82.62 73 GLU A CA 1
ATOM 589 C C . GLU A 1 73 ? -9.929 -0.512 7.875 1.00 82.62 73 GLU A C 1
ATOM 591 O O . GLU A 1 73 ? -9.299 -0.233 6.855 1.00 82.62 73 GLU A O 1
ATOM 596 N N . PHE A 1 74 ? -9.334 -0.960 8.981 1.00 83.69 74 PHE A N 1
ATOM 597 C CA . PHE A 1 74 ? -7.896 -1.172 9.099 1.00 83.69 74 PHE A CA 1
ATOM 598 C C . PHE A 1 74 ? -7.374 -2.183 8.070 1.00 83.69 74 PHE A C 1
ATOM 600 O O . PHE A 1 74 ? -6.405 -1.897 7.368 1.00 83.69 74 PHE A O 1
ATOM 607 N N . ASP A 1 75 ? -8.036 -3.336 7.936 1.00 85.31 75 ASP A N 1
ATOM 608 C CA . ASP A 1 75 ? -7.648 -4.380 6.984 1.00 85.31 75 ASP A CA 1
ATOM 609 C C . ASP A 1 75 ? -7.720 -3.863 5.531 1.00 85.31 75 ASP A C 1
ATOM 611 O O . ASP A 1 75 ? -6.848 -4.175 4.719 1.00 85.31 75 ASP A O 1
ATOM 615 N N . GLY A 1 76 ? -8.698 -3.005 5.208 1.00 85.38 76 GLY A N 1
ATOM 616 C CA . GLY A 1 76 ? -8.779 -2.332 3.908 1.00 85.38 76 GLY A CA 1
ATOM 617 C C . GLY A 1 76 ? -7.593 -1.399 3.641 1.00 85.38 76 GLY A C 1
ATOM 618 O O . GLY 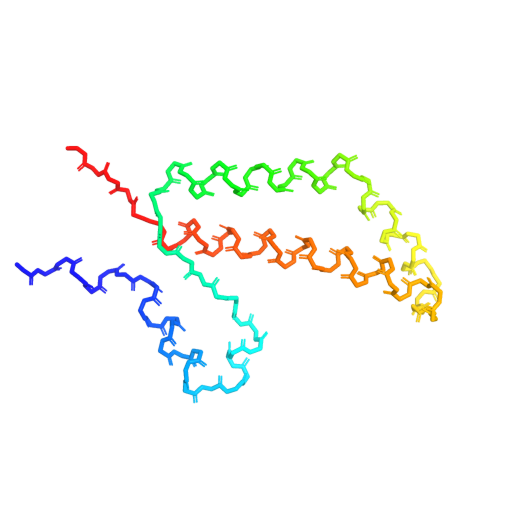A 1 76 ? -6.985 -1.460 2.572 1.00 85.38 76 GLY A O 1
ATOM 619 N N . ILE A 1 77 ? -7.206 -0.586 4.630 1.00 84.50 77 ILE A N 1
ATOM 620 C CA . ILE A 1 77 ? -6.045 0.311 4.513 1.00 84.50 77 ILE A CA 1
ATOM 621 C C . ILE A 1 77 ? -4.747 -0.493 4.352 1.00 84.50 77 ILE A C 1
ATOM 623 O O . ILE A 1 77 ? -3.893 -0.141 3.534 1.00 84.50 77 ILE A O 1
ATOM 627 N N . MET A 1 78 ? -4.594 -1.585 5.105 1.00 85.69 78 MET A N 1
ATOM 628 C CA . MET A 1 78 ? -3.432 -2.469 4.998 1.00 85.69 78 MET A CA 1
ATOM 629 C C . MET A 1 78 ? -3.355 -3.142 3.625 1.00 85.69 78 MET A C 1
ATOM 631 O O . MET A 1 78 ? -2.275 -3.183 3.039 1.00 85.69 78 MET A O 1
ATOM 635 N N . ALA A 1 79 ? -4.483 -3.584 3.063 1.00 86.56 79 ALA A N 1
ATOM 636 C CA . ALA A 1 79 ? -4.530 -4.150 1.715 1.00 86.56 79 ALA A CA 1
ATOM 637 C C . ALA A 1 79 ? -4.091 -3.138 0.636 1.00 86.56 79 ALA A C 1
ATOM 639 O O . ALA A 1 79 ? -3.373 -3.492 -0.308 1.00 86.56 79 ALA A O 1
ATOM 640 N N . ASP A 1 80 ? -4.461 -1.864 0.783 1.00 86.31 80 ASP A N 1
ATOM 641 C CA . ASP A 1 80 ? -4.017 -0.806 -0.128 1.00 86.31 80 ASP A CA 1
ATOM 642 C C . ASP A 1 80 ? -2.506 -0.548 -0.014 1.00 86.31 80 ASP A C 1
ATOM 644 O O . ASP A 1 80 ? -1.813 -0.441 -1.036 1.00 86.31 80 ASP A O 1
ATOM 648 N N . LEU A 1 81 ? -1.971 -0.520 1.213 1.00 86.69 81 LEU A N 1
ATOM 649 C CA . LEU A 1 81 ? -0.532 -0.401 1.475 1.00 86.69 81 LEU A CA 1
ATOM 650 C C . LEU A 1 81 ? 0.258 -1.580 0.892 1.00 86.69 81 LEU A C 1
ATOM 652 O O . LEU A 1 81 ? 1.275 -1.369 0.225 1.00 86.69 81 LEU A O 1
ATOM 656 N N . GLU A 1 82 ? -0.220 -2.812 1.069 1.00 87.06 82 GLU A N 1
ATOM 657 C CA . GLU A 1 82 ? 0.362 -4.006 0.445 1.00 87.06 82 GLU A CA 1
ATOM 658 C C . GLU A 1 82 ? 0.381 -3.888 -1.084 1.00 87.06 82 GLU A C 1
ATOM 660 O O . GLU A 1 82 ? 1.364 -4.252 -1.737 1.00 87.06 82 GLU A O 1
ATOM 665 N N . GLY A 1 83 ? -0.669 -3.308 -1.668 1.00 88.00 83 GLY A N 1
ATOM 666 C CA . GLY A 1 83 ? -0.738 -3.003 -3.091 1.00 88.00 83 GLY A CA 1
ATOM 667 C C . GLY A 1 83 ? 0.345 -2.025 -3.561 1.00 88.00 83 GLY A C 1
ATOM 668 O O . GLY A 1 83 ? 0.934 -2.233 -4.625 1.00 88.00 83 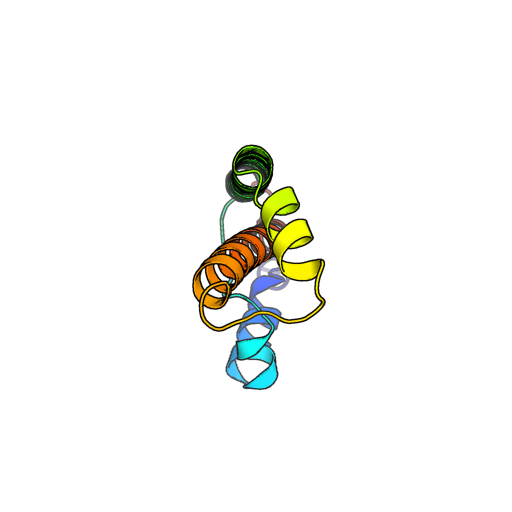GLY A O 1
ATOM 669 N N . ILE A 1 84 ? 0.637 -0.978 -2.784 1.00 89.19 84 ILE A N 1
ATOM 670 C CA . ILE A 1 84 ? 1.719 -0.018 -3.075 1.00 89.19 84 ILE A CA 1
ATOM 671 C C . ILE A 1 84 ? 3.081 -0.710 -2.995 1.00 89.19 84 ILE A C 1
ATOM 673 O O . ILE A 1 84 ? 3.883 -0.599 -3.926 1.00 89.19 84 ILE A O 1
ATOM 677 N N . ILE A 1 85 ? 3.327 -1.465 -1.920 1.00 87.44 85 ILE A N 1
ATOM 678 C CA . ILE A 1 85 ? 4.568 -2.223 -1.714 1.00 87.44 85 ILE A CA 1
ATOM 679 C C . ILE A 1 85 ? 4.792 -3.186 -2.883 1.00 87.44 85 ILE A C 1
ATOM 681 O O . ILE A 1 85 ? 5.876 -3.219 -3.467 1.00 87.44 85 ILE A O 1
ATOM 685 N N . LYS A 1 86 ? 3.753 -3.921 -3.290 1.00 86.69 86 LYS A N 1
ATOM 686 C CA . LYS A 1 86 ? 3.799 -4.801 -4.458 1.00 86.69 86 LYS A CA 1
ATOM 687 C C . LYS A 1 86 ? 4.217 -4.052 -5.721 1.00 86.69 86 LYS A C 1
ATOM 689 O O . LYS A 1 86 ? 5.117 -4.518 -6.414 1.00 86.69 86 LYS A O 1
ATOM 694 N N . SER A 1 87 ? 3.619 -2.898 -6.014 1.00 87.38 87 SER A N 1
ATOM 695 C CA . SER A 1 87 ? 3.998 -2.119 -7.197 1.00 87.38 87 SER A CA 1
ATOM 696 C C . SER A 1 87 ? 5.422 -1.560 -7.118 1.00 87.38 87 SER A C 1
ATOM 698 O O . SER A 1 87 ? 6.099 -1.494 -8.140 1.00 87.38 87 SER A O 1
ATOM 700 N N . ALA A 1 88 ? 5.940 -1.256 -5.926 1.00 85.69 88 ALA A N 1
ATOM 701 C CA . ALA A 1 88 ? 7.353 -0.911 -5.758 1.00 85.69 88 ALA A CA 1
ATOM 702 C C . ALA A 1 88 ? 8.274 -2.101 -6.090 1.00 85.69 88 ALA A C 1
ATOM 704 O O . ALA A 1 88 ? 9.277 -1.944 -6.790 1.00 85.69 88 ALA A O 1
ATOM 705 N N . TYR A 1 89 ? 7.908 -3.314 -5.663 1.00 82.44 89 TYR A N 1
ATOM 706 C CA . TYR A 1 89 ? 8.637 -4.525 -6.041 1.00 82.44 89 TYR A CA 1
ATOM 707 C C . TYR A 1 89 ? 8.550 -4.840 -7.540 1.00 82.44 89 TYR A C 1
ATOM 709 O O . TYR A 1 89 ? 9.533 -5.350 -8.085 1.00 82.44 89 TYR A O 1
ATOM 717 N N . GLU A 1 90 ? 7.413 -4.549 -8.185 1.00 83.56 90 GLU A N 1
ATOM 718 C CA . GLU A 1 90 ? 7.216 -4.649 -9.640 1.00 83.56 90 GLU A CA 1
ATOM 719 C C . GLU A 1 90 ? 8.162 -3.706 -10.384 1.00 83.56 90 GLU A C 1
ATOM 721 O O . GLU A 1 90 ? 8.846 -4.156 -11.297 1.00 83.56 90 GLU A O 1
ATOM 726 N N . VAL A 1 91 ? 8.305 -2.453 -9.939 1.00 84.94 91 VAL A N 1
ATOM 727 C CA . VAL A 1 91 ? 9.288 -1.507 -10.500 1.00 84.94 91 VAL A CA 1
ATOM 728 C C . VAL A 1 91 ? 10.713 -2.044 -10.365 1.00 84.94 91 VAL A C 1
ATOM 730 O O . VAL A 1 91 ? 11.453 -2.057 -11.340 1.00 84.94 91 VAL A O 1
ATOM 733 N N . GLY A 1 92 ? 11.090 -2.571 -9.196 1.00 81.56 92 GLY A N 1
ATOM 734 C CA . GLY A 1 92 ? 12.418 -3.168 -8.993 1.00 81.56 92 GLY A CA 1
ATOM 735 C C . GLY A 1 92 ? 12.650 -4.499 -9.731 1.00 81.56 92 GLY A C 1
ATOM 736 O O . GLY A 1 92 ? 13.753 -5.041 -9.680 1.00 81.56 92 GLY A O 1
ATOM 737 N N . CYS A 1 93 ? 11.618 -5.088 -10.339 1.00 77.44 93 CYS A N 1
ATOM 738 C CA . CYS A 1 93 ? 11.714 -6.241 -11.245 1.00 77.44 93 CYS A CA 1
ATOM 739 C C . CYS A 1 93 ? 11.621 -5.843 -12.720 1.00 77.44 93 CYS A C 1
ATOM 741 O O . CYS A 1 93 ? 11.898 -6.678 -13.580 1.00 77.44 93 CYS A O 1
ATOM 743 N N . ALA A 1 94 ? 11.150 -4.633 -13.013 1.00 80.44 94 ALA A N 1
ATOM 744 C CA . ALA A 1 94 ? 10.824 -4.229 -14.363 1.00 80.44 94 ALA A CA 1
ATOM 745 C C . ALA A 1 94 ? 12.094 -4.058 -15.197 1.00 80.44 94 ALA A C 1
ATOM 747 O O . ALA A 1 94 ? 13.140 -3.641 -14.698 1.00 80.44 94 ALA A O 1
ATOM 748 N N . ARG A 1 95 ? 11.995 -4.393 -16.483 1.00 70.06 95 ARG A N 1
ATOM 749 C CA . ARG A 1 95 ? 13.091 -4.203 -17.433 1.00 70.06 95 ARG A CA 1
ATOM 750 C C . ARG A 1 95 ? 12.949 -2.847 -18.109 1.00 70.06 95 ARG A C 1
ATOM 752 O O . ARG A 1 95 ? 11.848 -2.449 -18.493 1.00 70.06 95 ARG A O 1
ATOM 759 N N . GLU A 1 96 ? 14.074 -2.160 -18.267 1.00 57.88 96 GLU A N 1
ATOM 760 C CA . GLU A 1 96 ? 14.188 -1.094 -19.254 1.00 57.88 96 GLU A CA 1
ATOM 761 C C . GLU A 1 96 ? 14.227 -1.752 -20.630 1.00 57.88 96 GLU A C 1
ATOM 763 O O . GLU A 1 96 ? 15.166 -2.477 -20.963 1.00 57.88 96 GLU A O 1
ATOM 768 N N . THR A 1 97 ? 13.180 -1.544 -21.420 1.00 50.47 97 THR A N 1
ATOM 769 C CA . THR A 1 97 ? 13.231 -1.821 -22.852 1.00 50.47 97 THR A CA 1
ATOM 770 C C . THR A 1 97 ? 14.141 -0.752 -23.453 1.00 50.47 97 THR A C 1
ATOM 772 O O . THR A 1 97 ? 13.698 0.360 -23.720 1.00 50.47 97 THR A O 1
ATOM 775 N N . GLN A 1 98 ? 15.442 -1.035 -23.544 1.00 39.22 98 GLN A N 1
ATOM 776 C CA . GLN A 1 98 ? 16.338 -0.248 -24.387 1.00 39.22 98 GLN A CA 1
ATOM 777 C C . GLN A 1 98 ? 16.012 -0.603 -25.842 1.00 39.22 98 GLN A C 1
ATOM 779 O O . GLN A 1 98 ? 16.178 -1.761 -26.230 1.00 39.22 98 GLN A O 1
ATOM 784 N N . ASP A 1 99 ? 15.486 0.376 -26.583 1.00 37.22 99 ASP A N 1
ATOM 785 C CA . ASP A 1 99 ? 15.394 0.350 -28.051 1.00 37.22 99 ASP A CA 1
ATOM 786 C C . ASP A 1 99 ? 16.788 0.273 -28.702 1.00 37.22 99 ASP A C 1
ATOM 788 O O . ASP A 1 99 ? 17.726 0.936 -28.191 1.00 37.22 99 ASP A O 1
#

pLDDT: mean 75.76, std 12.75, range [36.06, 90.5]

Foldseek 3Di:
DPPPPPQPLVVLVVVLVPDVVSVVPPDNADEDALVVLVVQLVVLVVVLVVVVLVVVVCVCPVVPDNDPVNVVSVVVNVVSVVSNVRSVVNNVRYDHPDD

Sequence (99 aa):
MADQYSSTALPRQHLRSKSDLARDLLPEVKEMDLPVAVMRLVSRIYQFADSRLDRRLLKIAEDGRIDETERPEFDGIMADLEGIIKSAYEVGCARETQD

Organism: NCBI:txid1076179

Secondary structure (DSSP, 8-state):
---SS--THHHHHHHHHH-HHHHHHS--PPP-BHHHHHHHHHHHHHHHHHTTHHHHHHHHTTTS---TTTHHHHHHHHHHHHHHHHHHHHHTT-B----

Radius of gyration: 17.02 Å; chains: 1; bounding box: 40×34×49 Å